Protein AF-A0A2N5SPK1-F1 (afdb_monomer)

Solvent-accessible surface area (backbone atoms only — not comparable to full-atom values): 4908 Å² total; per-residue (Å²): 135,95,46,74,66,58,55,53,54,48,52,54,51,53,33,48,75,69,76,37,50,74,68,58,46,51,53,52,55,73,70,46,90,44,68,75,46,44,65,75,45,65,41,55,88,30,85,90,29,31,68,64,40,50,51,50,53,49,53,50,47,51,63,66,41,72,77,36,90,78,41,61,70,62,54,50,53,54,64,75,75,107

pLDDT: mean 89.47, std 8.95, range [62.06, 97.56]

Secondary structure (DSSP, 8-state):
---HHHHHHHHHHHHHHTT--HHHHHHHHHH---HHHHHHHTTTTSTTTHHHHHHHHHHHHHHHHTT-TT-HHHHHHHHH--

Structure (mmCIF, N/CA/C/O backbone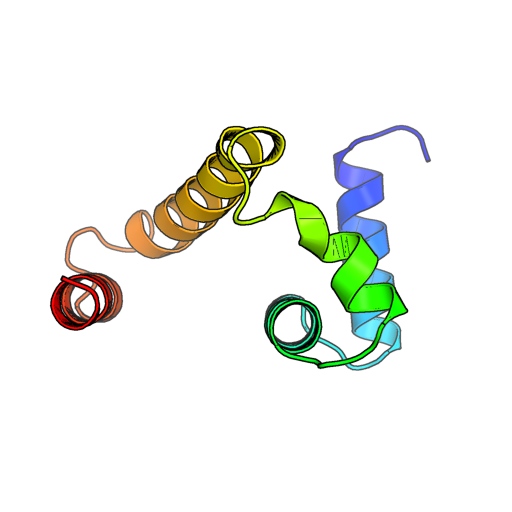):
data_AF-A0A2N5SPK1-F1
#
_entry.id   AF-A0A2N5SPK1-F1
#
loop_
_atom_site.group_PDB
_atom_site.id
_atom_site.type_symbol
_atom_site.label_atom_id
_atom_site.label_alt_id
_atom_site.label_comp_id
_atom_site.label_asym_id
_atom_site.label_entity_id
_atom_site.label_seq_id
_atom_site.pdbx_PDB_ins_code
_atom_site.Cartn_x
_atom_site.Cartn_y
_atom_site.Cartn_z
_atom_site.occupancy
_atom_site.B_iso_or_equiv
_atom_site.auth_seq_id
_atom_site.auth_comp_id
_atom_site.auth_asym_id
_atom_site.auth_atom_id
_atom_site.pdbx_PDB_model_num
ATOM 1 N N . MET A 1 1 ? -5.736 20.807 -4.146 1.00 62.06 1 MET A N 1
ATOM 2 C CA . MET A 1 1 ? -6.134 20.216 -2.841 1.00 62.06 1 MET A CA 1
ATOM 3 C C . MET A 1 1 ? -5.081 20.527 -1.788 1.00 62.06 1 MET A C 1
ATOM 5 O O . MET A 1 1 ? -3.920 20.231 -2.039 1.00 62.06 1 MET A O 1
ATOM 9 N N . LYS A 1 2 ? -5.444 21.144 -0.653 1.00 70.31 2 LYS A N 1
ATOM 10 C CA . LYS A 1 2 ? -4.463 21.804 0.235 1.00 70.31 2 LYS A CA 1
ATOM 11 C C . LYS A 1 2 ? -3.970 21.003 1.464 1.00 70.31 2 LYS A C 1
ATOM 13 O O . LYS A 1 2 ? -3.095 21.502 2.151 1.00 70.31 2 LYS A O 1
ATOM 18 N N . THR A 1 3 ? -4.414 19.765 1.734 1.00 92.00 3 THR A N 1
ATOM 19 C CA . THR A 1 3 ? -3.908 18.965 2.885 1.00 92.00 3 THR A CA 1
ATOM 20 C C . THR A 1 3 ? -3.642 17.494 2.538 1.00 92.00 3 THR A C 1
ATOM 22 O O . THR A 1 3 ? -4.273 16.941 1.632 1.00 92.00 3 THR A O 1
ATOM 25 N N . LYS A 1 4 ? -2.717 16.840 3.267 1.00 91.06 4 LYS A N 1
ATOM 26 C CA . LYS A 1 4 ? -2.439 15.387 3.162 1.00 91.06 4 LYS A CA 1
ATOM 27 C C . LYS A 1 4 ? -3.715 14.565 3.374 1.00 91.06 4 LYS A C 1
ATOM 29 O O . LYS A 1 4 ? -4.017 13.696 2.563 1.00 91.06 4 LYS A O 1
ATOM 34 N N . LEU A 1 5 ? -4.498 14.909 4.399 1.00 93.19 5 LEU A N 1
ATOM 35 C CA . LEU A 1 5 ? -5.790 14.281 4.687 1.00 93.19 5 LEU A CA 1
ATOM 36 C C . LEU A 1 5 ? -6.761 14.403 3.506 1.00 93.19 5 LEU A C 1
ATOM 38 O O . LEU A 1 5 ? -7.353 13.410 3.096 1.00 93.19 5 LEU A O 1
ATOM 42 N N . GLY A 1 6 ? -6.869 15.594 2.908 1.00 96.25 6 GLY A N 1
ATOM 43 C CA . GLY A 1 6 ? -7.726 15.804 1.743 1.00 96.25 6 GLY A CA 1
ATOM 44 C C . GLY A 1 6 ? -7.346 14.897 0.571 1.00 96.25 6 GLY A C 1
ATOM 45 O O . GLY A 1 6 ? -8.229 14.324 -0.061 1.00 96.25 6 GLY A O 1
ATOM 46 N N . LYS A 1 7 ? -6.041 14.721 0.309 1.00 95.81 7 LYS A N 1
ATOM 47 C CA . LYS A 1 7 ? -5.523 13.812 -0.733 1.00 95.81 7 LYS A CA 1
ATOM 48 C C . LYS A 1 7 ? -5.929 12.362 -0.487 1.00 95.81 7 LYS A C 1
ATOM 50 O O . LYS A 1 7 ? -6.453 11.728 -1.398 1.00 95.81 7 LYS A O 1
ATOM 55 N N . VAL A 1 8 ? -5.758 11.872 0.738 1.00 95.50 8 VAL A N 1
ATOM 56 C CA . VAL A 1 8 ? -6.132 10.497 1.107 1.00 95.50 8 VAL A CA 1
ATOM 57 C C . VAL A 1 8 ? -7.640 10.276 0.972 1.00 95.50 8 VAL A C 1
ATOM 59 O O . VAL A 1 8 ? -8.060 9.322 0.324 1.00 95.50 8 VAL A O 1
ATOM 62 N N . LEU A 1 9 ? -8.461 11.185 1.510 1.00 95.88 9 LEU A N 1
ATOM 63 C CA . LEU A 1 9 ? -9.922 11.073 1.427 1.00 95.88 9 LEU A CA 1
ATOM 64 C C . LEU A 1 9 ? -10.428 11.096 -0.017 1.00 95.88 9 LEU A C 1
ATOM 66 O O . LEU A 1 9 ? -11.344 10.352 -0.360 1.00 95.88 9 LEU A O 1
ATOM 70 N N . HIS A 1 10 ? -9.819 11.917 -0.873 1.00 96.19 10 HIS A N 1
ATOM 71 C CA . HIS A 1 10 ? -10.162 11.946 -2.290 1.00 96.19 10 HIS A CA 1
ATOM 72 C C . HIS A 1 10 ? -9.859 10.614 -2.977 1.00 96.19 10 HIS A C 1
ATOM 74 O O . HIS A 1 10 ? -10.733 10.095 -3.659 1.00 96.19 10 HIS A O 1
ATOM 80 N N . VAL A 1 11 ? -8.677 10.027 -2.751 1.00 96.19 11 VAL A N 1
ATOM 81 C CA . VAL A 1 11 ? -8.334 8.709 -3.312 1.00 96.19 11 VAL A CA 1
ATOM 82 C C . VAL A 1 11 ? -9.331 7.648 -2.848 1.00 96.19 11 VAL A C 1
ATOM 84 O O . VAL A 1 11 ? -9.849 6.905 -3.677 1.00 96.19 11 VAL A O 1
ATOM 87 N N . CYS A 1 12 ? -9.672 7.614 -1.555 1.00 96.44 12 CYS A N 1
ATOM 88 C CA . CYS A 1 12 ? -10.677 6.682 -1.038 1.00 96.44 12 CYS A CA 1
ATOM 89 C C . CYS A 1 12 ? -12.044 6.869 -1.713 1.00 96.44 12 CYS A C 1
ATOM 91 O O . CYS A 1 12 ? -12.677 5.883 -2.088 1.00 96.44 12 CYS A O 1
ATOM 93 N N . LYS A 1 13 ? -12.483 8.119 -1.916 1.00 96.75 13 LYS A N 1
ATOM 94 C CA . LYS A 1 13 ? -13.738 8.425 -2.618 1.00 96.75 13 LYS A CA 1
ATOM 95 C C . LYS A 1 13 ? -13.697 7.966 -4.077 1.00 96.75 13 LYS A C 1
ATOM 97 O O . LYS A 1 13 ? -14.669 7.385 -4.549 1.00 96.75 13 LYS A O 1
ATOM 102 N N . THR A 1 14 ? -12.583 8.180 -4.771 1.00 97.56 14 THR A N 1
ATOM 103 C CA . THR A 1 14 ? -12.403 7.727 -6.157 1.00 97.56 14 THR A CA 1
ATOM 104 C C . THR A 1 14 ? -12.443 6.202 -6.252 1.00 97.56 14 THR A C 1
ATOM 106 O O . THR A 1 14 ? -13.147 5.664 -7.101 1.00 97.56 14 THR A O 1
ATOM 109 N N . LEU A 1 15 ? -11.763 5.486 -5.350 1.00 97.44 15 LEU A N 1
ATOM 110 C CA . LEU A 1 15 ? -11.835 4.021 -5.295 1.00 97.44 15 LEU A CA 1
ATOM 111 C C . LEU A 1 15 ? -13.274 3.540 -5.069 1.00 97.44 15 LEU A C 1
ATOM 113 O O . LEU A 1 15 ? -13.739 2.647 -5.774 1.00 97.44 15 LEU A O 1
ATOM 117 N N . GLN A 1 16 ? -14.004 4.182 -4.153 1.00 95.62 16 GLN A N 1
ATOM 118 C CA . GLN A 1 16 ? -15.403 3.856 -3.885 1.00 95.62 16 GLN A CA 1
ATOM 119 C C . GLN A 1 16 ? -16.295 4.060 -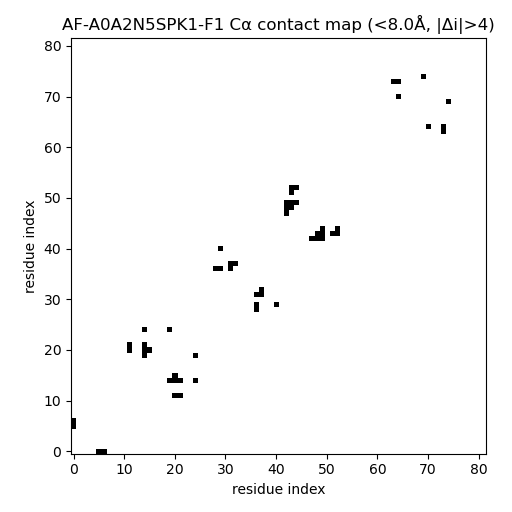5.119 1.00 95.62 16 GLN A C 1
ATOM 121 O O . GLN A 1 16 ? -17.146 3.218 -5.394 1.00 95.62 16 GLN A O 1
ATOM 126 N N . GLN A 1 17 ? -16.087 5.135 -5.886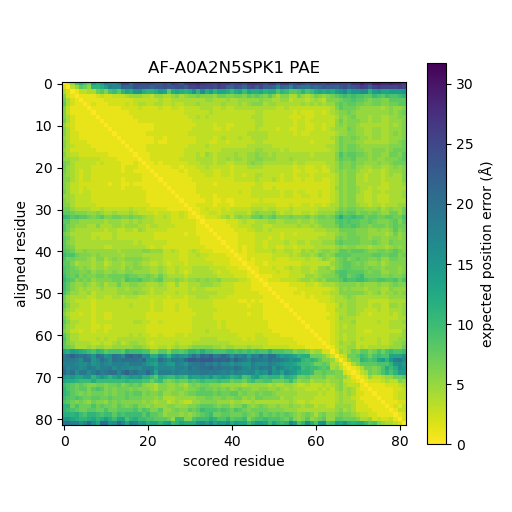 1.00 97.38 17 GLN A N 1
ATOM 127 C CA . GLN A 1 17 ? -16.806 5.380 -7.144 1.00 97.38 17 GLN A 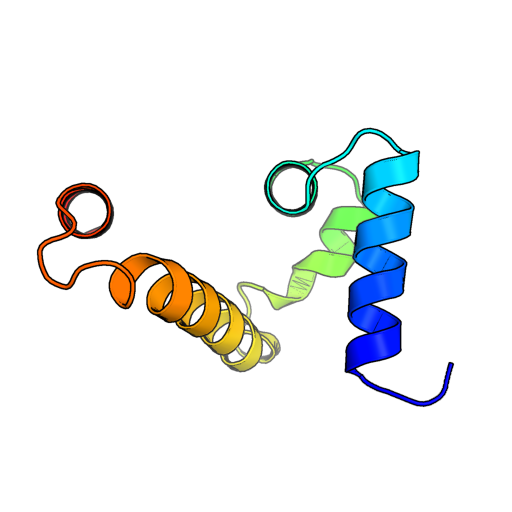CA 1
ATOM 128 C C . GLN A 1 17 ? -16.530 4.298 -8.199 1.00 97.38 17 GLN A C 1
ATOM 130 O O . GLN A 1 17 ? -17.404 3.992 -9.004 1.00 97.38 17 GLN A O 1
ATOM 135 N N . LEU A 1 18 ? -15.346 3.683 -8.161 1.00 97.00 18 LEU A N 1
ATOM 136 C CA . LEU A 1 18 ? -14.961 2.550 -9.007 1.00 97.00 18 LEU A CA 1
ATOM 137 C C . LEU A 1 18 ? -15.384 1.186 -8.429 1.00 97.00 18 LEU A C 1
ATOM 139 O O . LEU A 1 18 ? -14.966 0.149 -8.939 1.00 97.00 18 LEU A O 1
ATOM 143 N N . SER A 1 19 ? -16.185 1.156 -7.357 1.00 95.88 19 SER A N 1
ATOM 144 C CA . SER A 1 19 ? -16.556 -0.070 -6.629 1.00 95.88 19 SER A CA 1
ATOM 145 C C . SER A 1 19 ? -15.354 -0.873 -6.097 1.00 95.88 19 SER A C 1
ATOM 147 O O . SER A 1 19 ? -15.429 -2.091 -5.904 1.00 95.88 19 SER A O 1
ATOM 149 N N . LEU A 1 20 ? -14.239 -0.193 -5.812 1.00 95.94 20 LEU A N 1
ATOM 150 C CA . LEU A 1 20 ? -13.028 -0.772 -5.234 1.00 95.94 20 LEU A CA 1
ATOM 151 C C . LEU A 1 20 ? -12.859 -0.334 -3.777 1.00 95.94 20 LEU A C 1
ATOM 153 O O . LEU A 1 20 ? -13.009 0.833 -3.423 1.00 95.94 20 LEU A O 1
ATOM 157 N N . THR A 1 21 ? -12.488 -1.277 -2.912 1.00 95.12 21 THR A N 1
ATOM 158 C CA . THR A 1 21 ? -12.034 -0.946 -1.555 1.00 95.12 21 THR A CA 1
ATOM 159 C C . THR A 1 21 ? -10.526 -0.692 -1.563 1.00 95.12 21 THR A C 1
ATOM 161 O O . THR A 1 21 ? -9.832 -1.248 -2.417 1.00 95.12 21 THR A O 1
ATOM 164 N N . PRO A 1 22 ? -9.971 0.063 -0.593 1.00 95.25 22 PRO A N 1
ATOM 165 C CA . PRO A 1 22 ? -8.522 0.228 -0.479 1.00 95.25 22 PRO A CA 1
ATOM 166 C C . PRO A 1 22 ? -7.769 -1.109 -0.439 1.00 95.25 22 PRO A C 1
ATOM 168 O O . PRO A 1 22 ? -6.766 -1.260 -1.123 1.00 95.25 22 PRO A O 1
ATOM 171 N N . LYS A 1 23 ? -8.292 -2.114 0.280 1.00 94.12 23 LYS A N 1
ATOM 172 C CA . LYS A 1 23 ? -7.698 -3.462 0.327 1.00 94.12 23 LYS A CA 1
ATOM 173 C C . LY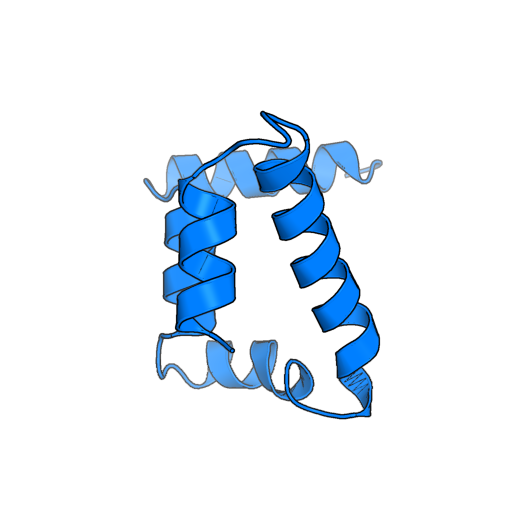S A 1 23 ? -7.674 -4.135 -1.050 1.00 94.12 23 LYS A C 1
ATOM 175 O O . LYS A 1 23 ? -6.623 -4.606 -1.464 1.00 94.12 23 LYS A O 1
ATOM 180 N N . LYS A 1 24 ? -8.804 -4.135 -1.776 1.00 95.69 24 LYS A N 1
ATOM 181 C CA . LYS A 1 24 ? -8.882 -4.704 -3.137 1.00 95.69 24 LYS A CA 1
ATOM 182 C C . LYS A 1 24 ? -7.937 -3.987 -4.098 1.00 95.69 24 LYS A C 1
ATOM 184 O O . LYS A 1 24 ? -7.288 -4.637 -4.908 1.00 95.69 24 LYS A O 1
ATOM 189 N N . PHE A 1 25 ? -7.843 -2.661 -3.980 1.00 95.75 25 PHE A N 1
ATOM 190 C CA . PHE A 1 25 ? -6.893 -1.875 -4.754 1.00 95.75 25 PHE A CA 1
ATOM 191 C C . PHE A 1 25 ? -5.452 -2.285 -4.456 1.00 95.75 25 PHE A C 1
ATOM 193 O O . PHE A 1 25 ? -4.719 -2.521 -5.402 1.00 95.75 25 PHE A O 1
ATOM 200 N N . PHE A 1 26 ? -5.044 -2.397 -3.187 1.00 94.94 26 PHE A N 1
ATOM 201 C CA . PHE A 1 26 ? -3.669 -2.777 -2.851 1.00 94.94 26 PHE A CA 1
ATOM 202 C C . PHE A 1 26 ? -3.304 -4.166 -3.373 1.00 94.94 26 PHE A C 1
ATOM 204 O O . PHE A 1 26 ? -2.250 -4.300 -3.978 1.00 94.94 26 PHE A 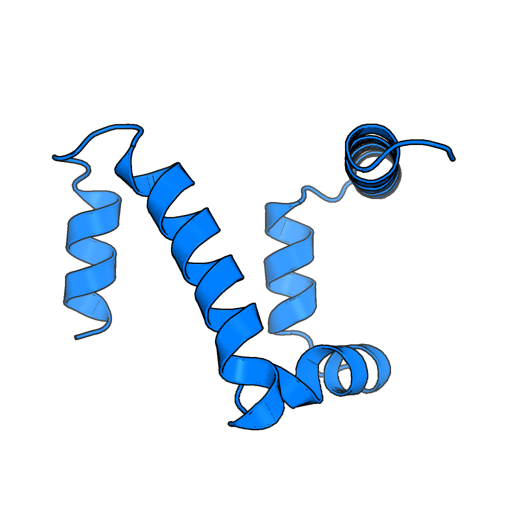O 1
ATOM 211 N N . VAL A 1 27 ? -4.177 -5.164 -3.216 1.00 95.00 27 VAL A N 1
ATOM 212 C CA . VAL A 1 27 ? -3.941 -6.518 -3.754 1.00 95.00 27 VAL A CA 1
ATOM 213 C C . VAL A 1 27 ? -3.769 -6.471 -5.274 1.00 95.00 27 VAL A C 1
ATOM 215 O O . VAL A 1 27 ? -2.728 -6.864 -5.794 1.00 95.00 27 VAL A O 1
ATOM 218 N N . ALA A 1 28 ? -4.727 -5.876 -5.994 1.00 94.50 28 ALA A N 1
ATOM 219 C CA . ALA A 1 28 ? -4.640 -5.751 -7.448 1.00 94.50 28 ALA A CA 1
ATOM 220 C C . ALA A 1 28 ? -3.419 -4.927 -7.885 1.00 94.50 28 ALA A C 1
ATOM 222 O O . ALA A 1 28 ? -2.742 -5.280 -8.851 1.00 94.50 28 ALA A O 1
ATOM 223 N N . PHE A 1 29 ? -3.116 -3.845 -7.165 1.00 94.75 29 PHE A N 1
ATOM 224 C CA . PHE A 1 29 ? -1.946 -3.021 -7.413 1.00 94.75 29 PHE A CA 1
ATOM 225 C C . PHE A 1 29 ? -0.679 -3.842 -7.248 1.00 94.75 29 PHE A C 1
ATOM 227 O O . PHE A 1 29 ? 0.163 -3.711 -8.112 1.00 94.75 29 PHE A O 1
ATOM 234 N N . LEU A 1 30 ? -0.533 -4.677 -6.219 1.00 93.38 30 LEU A N 1
ATOM 235 C CA . LEU A 1 30 ? 0.695 -5.425 -5.937 1.00 93.38 30 LEU A CA 1
ATOM 236 C C . LEU A 1 30 ? 0.905 -6.634 -6.860 1.00 93.38 30 LEU A C 1
ATOM 238 O O . LEU A 1 30 ? 2.030 -6.865 -7.308 1.00 93.38 30 LEU A O 1
ATOM 242 N N . GLU A 1 31 ? -0.163 -7.345 -7.213 1.00 93.12 31 GLU A N 1
ATOM 243 C CA . GLU A 1 31 ? -0.074 -8.664 -7.859 1.00 93.12 31 GLU A CA 1
ATOM 244 C C . GLU A 1 31 ? -0.259 -8.634 -9.385 1.00 93.12 31 GLU A C 1
ATOM 246 O O . GLU A 1 31 ? 0.239 -9.511 -10.088 1.00 93.12 31 GLU A O 1
ATOM 251 N N . THR A 1 32 ? -0.938 -7.624 -9.940 1.00 93.50 32 THR A N 1
ATOM 252 C CA . THR A 1 32 ? -1.267 -7.613 -11.380 1.00 93.50 32 THR A CA 1
ATOM 253 C C . THR A 1 32 ? -0.024 -7.419 -12.252 1.00 93.50 32 THR A C 1
ATOM 255 O O . THR A 1 32 ? 0.679 -6.417 -12.116 1.00 93.50 32 THR A O 1
ATOM 258 N N . SER A 1 33 ? 0.183 -8.288 -13.242 1.00 89.06 33 SER A N 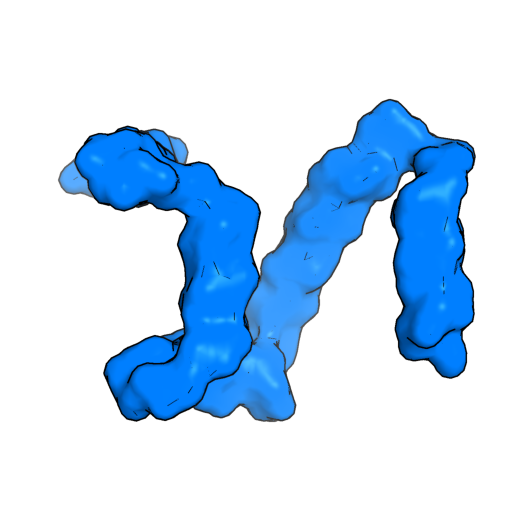1
ATOM 259 C CA . SER A 1 33 ? 1.319 -8.275 -14.184 1.00 89.06 33 SER A CA 1
ATOM 260 C C . SER A 1 33 ? 1.284 -7.170 -15.261 1.00 89.06 33 SER A C 1
ATOM 262 O O . SER A 1 33 ? 1.938 -7.271 -16.296 1.00 89.06 33 SER A O 1
ATOM 264 N N . ASN A 1 34 ? 0.534 -6.089 -15.042 1.00 95.62 34 ASN A N 1
ATOM 265 C CA . ASN A 1 34 ? 0.445 -4.967 -15.975 1.00 95.62 34 ASN A CA 1
ATOM 266 C C . ASN A 1 34 ? 1.716 -4.097 -15.915 1.00 95.62 34 ASN A C 1
ATOM 268 O O . ASN A 1 34 ? 2.175 -3.745 -14.828 1.00 95.62 34 ASN A O 1
ATOM 272 N N . ILE A 1 35 ? 2.246 -3.707 -17.079 1.00 94.25 35 ILE A N 1
ATOM 273 C CA . ILE A 1 35 ? 3.521 -2.981 -17.192 1.00 94.25 35 ILE A CA 1
ATOM 274 C C . ILE A 1 35 ? 3.509 -1.619 -16.485 1.00 94.25 35 ILE A C 1
ATOM 276 O O . ILE A 1 35 ? 4.466 -1.285 -15.786 1.00 94.25 35 ILE A O 1
ATOM 280 N N . ASP A 1 36 ? 2.409 -0.865 -16.570 1.00 94.25 36 ASP A N 1
ATOM 281 C CA . ASP A 1 36 ? 2.294 0.442 -15.913 1.00 94.25 36 ASP A CA 1
ATOM 282 C C . ASP A 1 36 ? 2.303 0.295 -14.395 1.00 94.25 36 ASP A C 1
ATOM 284 O O . ASP A 1 36 ? 2.849 1.132 -13.669 1.00 94.25 36 ASP A O 1
ATOM 288 N N . LEU A 1 37 ? 1.690 -0.777 -13.897 1.00 93.94 37 LEU A N 1
ATOM 289 C CA . LEU A 1 37 ? 1.686 -1.074 -12.477 1.00 93.94 37 LEU A CA 1
ATOM 290 C C . LEU A 1 37 ? 3.061 -1.601 -12.029 1.00 93.94 37 LEU A C 1
ATOM 292 O O . LEU A 1 37 ? 3.536 -1.192 -10.967 1.00 93.94 37 LEU A O 1
ATOM 296 N N . ALA A 1 38 ? 3.734 -2.426 -12.837 1.00 92.44 38 ALA A N 1
ATOM 297 C CA . ALA A 1 38 ? 5.080 -2.923 -12.554 1.00 92.44 38 ALA A CA 1
ATOM 298 C C . ALA A 1 38 ? 6.088 -1.770 -12.410 1.00 92.44 38 ALA A C 1
ATOM 300 O O . ALA A 1 38 ? 6.822 -1.720 -11.425 1.00 92.44 38 ALA A O 1
ATOM 301 N N . ILE A 1 39 ? 6.043 -0.775 -13.305 1.00 92.81 39 ILE A N 1
ATOM 302 C CA . ILE A 1 39 ? 6.872 0.441 -13.214 1.00 92.81 39 ILE A CA 1
ATOM 303 C C . ILE A 1 39 ? 6.620 1.184 -11.893 1.00 92.81 39 ILE A C 1
ATOM 305 O O . ILE A 1 39 ? 7.553 1.639 -11.234 1.00 92.81 39 ILE A O 1
ATOM 309 N N . ARG A 1 40 ? 5.362 1.276 -11.448 1.00 91.75 40 ARG A N 1
ATOM 310 C CA . ARG A 1 40 ? 5.007 1.928 -10.172 1.00 91.75 40 ARG A CA 1
ATOM 311 C C . ARG A 1 40 ? 5.449 1.133 -8.941 1.00 91.75 40 ARG A C 1
ATOM 313 O O . ARG A 1 40 ? 5.509 1.706 -7.853 1.00 91.75 40 ARG A O 1
ATOM 320 N N . ARG A 1 41 ? 5.750 -0.159 -9.097 1.00 93.50 41 ARG A N 1
ATOM 321 C CA . ARG A 1 41 ? 6.228 -1.049 -8.029 1.00 93.50 41 ARG A CA 1
ATOM 322 C C . ARG A 1 41 ? 7.716 -1.353 -8.083 1.00 93.50 41 ARG A C 1
ATOM 324 O O . ARG A 1 41 ? 8.225 -1.978 -7.161 1.00 93.50 41 ARG A O 1
ATOM 331 N N . GLN A 1 42 ? 8.416 -0.884 -9.111 1.00 92.44 42 GLN A N 1
ATOM 332 C CA . GLN A 1 42 ? 9.788 -1.296 -9.416 1.00 92.44 42 GLN A CA 1
ATOM 333 C C . GLN A 1 42 ? 10.783 -1.116 -8.259 1.00 92.44 42 GLN A C 1
ATOM 335 O O . GLN A 1 42 ? 11.778 -1.824 -8.207 1.00 92.44 42 GLN A O 1
ATOM 340 N N . TYR A 1 43 ? 10.512 -0.196 -7.325 1.00 91.94 43 TYR A N 1
ATOM 341 C CA . TYR A 1 43 ? 11.378 0.080 -6.176 1.00 91.94 43 TYR A CA 1
ATOM 342 C C . TYR A 1 43 ? 10.938 -0.586 -4.864 1.00 91.94 43 TYR A C 1
ATOM 344 O O . TYR A 1 43 ? 11.639 -0.457 -3.868 1.00 91.94 43 TYR A O 1
ATOM 352 N N . TRP A 1 44 ? 9.811 -1.305 -4.829 1.00 93.50 44 TRP A N 1
ATOM 353 C CA . TRP A 1 44 ? 9.297 -1.892 -3.581 1.00 93.50 44 TRP A CA 1
ATOM 354 C C . TRP A 1 44 ? 10.236 -2.960 -2.999 1.00 93.50 44 TRP A C 1
ATOM 356 O O . TRP A 1 44 ? 10.372 -3.074 -1.789 1.00 93.50 44 TRP A O 1
ATOM 366 N N . GLY A 1 45 ? 10.906 -3.728 -3.861 1.00 90.12 45 GLY A N 1
ATOM 367 C CA . GLY A 1 45 ? 11.858 -4.771 -3.463 1.00 90.12 45 GLY A CA 1
ATOM 368 C C . GLY A 1 45 ? 13.328 -4.384 -3.626 1.00 90.12 45 GLY A C 1
ATOM 369 O O . GLY A 1 45 ? 14.184 -5.262 -3.593 1.00 90.12 45 GLY A O 1
ATOM 370 N N . THR A 1 46 ? 13.643 -3.109 -3.879 1.00 93.50 46 THR A N 1
ATOM 371 C CA . THR A 1 46 ? 15.028 -2.674 -4.126 1.00 93.50 46 THR A CA 1
ATOM 372 C C . THR A 1 46 ? 15.589 -1.924 -2.930 1.00 93.50 46 THR A C 1
ATOM 374 O O . THR A 1 46 ? 14.851 -1.256 -2.213 1.00 93.50 46 THR A O 1
ATOM 377 N N . LEU A 1 47 ? 16.915 -1.956 -2.761 1.00 90.69 47 LEU A N 1
ATOM 378 C CA . LEU A 1 47 ? 17.603 -1.234 -1.682 1.00 90.69 47 LEU A CA 1
ATOM 379 C C . LEU A 1 47 ? 17.219 0.253 -1.625 1.00 90.69 47 LEU A C 1
ATOM 381 O O . LEU A 1 47 ? 17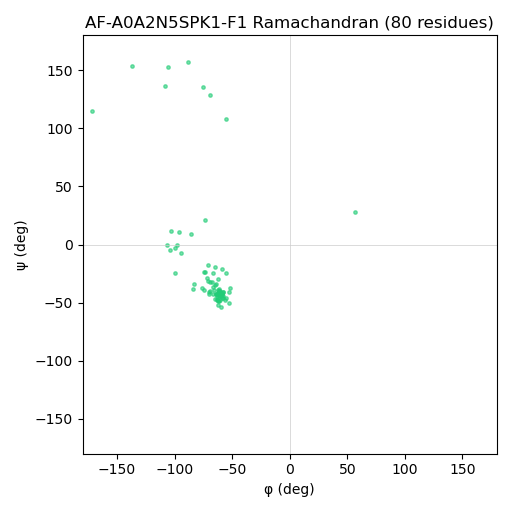.063 0.808 -0.547 1.00 90.69 47 LEU A O 1
ATOM 385 N N . THR A 1 48 ? 17.020 0.895 -2.780 1.00 91.38 48 THR A N 1
ATOM 386 C CA . THR A 1 48 ? 16.689 2.325 -2.864 1.00 91.38 48 THR A CA 1
ATOM 387 C C . THR A 1 48 ? 15.268 2.655 -2.394 1.00 91.38 48 THR A C 1
ATOM 389 O O . THR A 1 48 ? 15.040 3.759 -1.910 1.00 91.38 48 THR A O 1
ATOM 392 N N . GLY A 1 49 ? 14.302 1.746 -2.559 1.00 92.06 49 GLY A N 1
ATOM 393 C CA . GLY A 1 49 ? 12.907 1.970 -2.148 1.00 92.06 49 GLY A CA 1
ATOM 394 C C . GLY A 1 49 ? 12.482 1.191 -0.905 1.00 92.06 49 GLY A C 1
ATOM 395 O O . GLY A 1 49 ? 11.334 1.321 -0.467 1.00 92.06 49 GLY A O 1
ATOM 396 N N . TRP A 1 50 ? 13.386 0.394 -0.335 1.00 93.44 50 TRP A N 1
ATOM 397 C CA . TRP A 1 50 ? 13.084 -0.495 0.779 1.00 93.44 50 TRP A CA 1
ATOM 398 C C . TRP A 1 50 ? 12.628 0.258 2.028 1.00 93.44 50 TRP A C 1
ATOM 400 O O . TRP A 1 50 ? 11.634 -0.138 2.625 1.00 93.44 50 TRP A O 1
ATOM 410 N N . ASP A 1 51 ? 13.258 1.386 2.369 1.00 93.94 51 ASP A N 1
ATOM 411 C CA . ASP A 1 51 ? 12.900 2.165 3.565 1.00 93.94 51 ASP A CA 1
ATOM 412 C C . ASP A 1 51 ? 11.429 2.619 3.543 1.00 93.94 51 ASP A C 1
ATOM 414 O O . ASP A 1 51 ? 10.693 2.450 4.514 1.00 93.94 51 ASP A O 1
ATOM 418 N N . LEU A 1 52 ? 10.949 3.109 2.394 1.00 93.31 52 LEU A N 1
ATOM 419 C CA . LEU A 1 52 ? 9.545 3.507 2.229 1.00 93.31 52 LEU A CA 1
ATOM 420 C C . LEU A 1 52 ? 8.597 2.304 2.169 1.00 93.31 52 LEU A C 1
ATOM 422 O O . LEU A 1 52 ? 7.430 2.409 2.550 1.00 93.31 52 LEU A O 1
ATOM 426 N N . THR A 1 53 ? 9.078 1.159 1.692 1.00 95.12 53 THR A N 1
ATOM 427 C CA . THR A 1 53 ? 8.309 -0.092 1.724 1.00 95.12 53 THR A CA 1
ATOM 428 C C . THR A 1 53 ? 8.158 -0.583 3.161 1.00 95.12 53 THR A C 1
ATOM 430 O O . THR A 1 53 ? 7.066 -0.982 3.570 1.00 95.12 53 THR A O 1
ATOM 433 N N . LEU A 1 54 ? 9.214 -0.463 3.966 1.00 94.75 54 LEU A N 1
ATOM 434 C CA . LEU A 1 54 ? 9.206 -0.789 5.384 1.00 94.75 54 LEU A CA 1
ATOM 435 C C . LEU A 1 54 ? 8.230 0.105 6.162 1.00 94.75 54 LEU A C 1
ATOM 437 O O . LEU A 1 54 ? 7.481 -0.406 6.996 1.00 94.75 54 LEU A O 1
ATOM 441 N N . ASP A 1 55 ? 8.138 1.397 5.831 1.00 95.56 55 ASP A N 1
ATOM 442 C CA . ASP A 1 55 ? 7.118 2.296 6.391 1.00 95.56 55 ASP A CA 1
ATOM 443 C C . ASP A 1 55 ? 5.685 1.799 6.121 1.00 95.56 55 ASP A C 1
ATOM 445 O O . ASP A 1 55 ? 4.825 1.849 7.009 1.00 95.56 55 ASP A O 1
ATOM 449 N N . VAL A 1 56 ? 5.411 1.284 4.915 1.00 94.44 56 VAL A N 1
ATOM 450 C CA . VAL A 1 56 ? 4.103 0.696 4.568 1.00 94.44 56 VAL A CA 1
ATOM 451 C C . VAL A 1 56 ? 3.840 -0.563 5.393 1.00 94.44 56 VAL A C 1
ATOM 453 O O . VAL A 1 56 ? 2.762 -0.690 5.982 1.00 94.44 56 VAL A O 1
ATOM 456 N N . LEU A 1 57 ? 4.817 -1.468 5.491 1.00 92.38 57 LEU A N 1
ATOM 457 C CA . LEU A 1 57 ? 4.703 -2.695 6.288 1.00 92.38 57 LEU A CA 1
ATOM 458 C C . LEU A 1 57 ? 4.472 -2.382 7.773 1.00 92.38 57 LEU A C 1
ATOM 460 O O . LEU A 1 57 ? 3.595 -2.974 8.407 1.00 92.38 57 LEU A O 1
ATOM 464 N N . HIS A 1 58 ? 5.186 -1.400 8.326 1.00 92.25 58 HIS A N 1
ATOM 465 C CA . HIS A 1 58 ? 4.978 -0.927 9.692 1.00 92.25 58 HIS A CA 1
ATOM 466 C C . HIS A 1 58 ? 3.614 -0.268 9.888 1.00 92.25 58 HIS A C 1
ATOM 468 O O . HIS A 1 58 ? 2.981 -0.496 10.921 1.00 92.25 58 HIS A O 1
ATOM 474 N N . ALA A 1 59 ? 3.119 0.510 8.924 1.00 92.75 59 ALA A N 1
ATOM 475 C CA . ALA A 1 59 ? 1.780 1.087 8.996 1.00 92.75 59 ALA A CA 1
ATOM 476 C C . ALA A 1 59 ? 0.689 0.002 8.995 1.00 92.75 59 ALA A C 1
ATOM 478 O O . ALA A 1 59 ? -0.239 0.078 9.805 1.00 92.75 59 ALA A O 1
ATOM 479 N N . ILE A 1 60 ? 0.825 -1.026 8.147 1.00 90.31 60 ILE A N 1
ATOM 480 C CA . ILE A 1 60 ? -0.081 -2.185 8.117 1.00 90.31 60 ILE A CA 1
ATOM 481 C C . ILE A 1 60 ? -0.021 -2.924 9.453 1.00 90.31 60 ILE A C 1
ATOM 483 O O . ILE A 1 60 ? -1.062 -3.083 10.089 1.00 90.31 60 ILE A O 1
ATOM 487 N N . ARG A 1 61 ? 1.183 -3.285 9.921 1.00 87.88 61 ARG A N 1
ATOM 488 C CA . ARG A 1 61 ? 1.390 -3.926 11.228 1.00 87.88 61 ARG A CA 1
ATOM 489 C C . ARG A 1 61 ? 0.747 -3.126 12.349 1.00 87.88 61 ARG A C 1
ATOM 491 O O . ARG A 1 61 ? 0.029 -3.681 13.164 1.00 87.88 61 ARG A O 1
ATOM 498 N N . ASN A 1 62 ? 1.000 -1.824 12.426 1.00 88.31 62 ASN A N 1
ATOM 499 C CA . ASN A 1 62 ? 0.470 -0.993 13.503 1.00 88.31 62 ASN A CA 1
ATOM 500 C C . ASN A 1 62 ? -1.058 -0.921 13.467 1.00 88.31 62 ASN A C 1
ATOM 502 O O . ASN A 1 62 ? -1.677 -0.867 14.526 1.00 88.31 62 ASN A O 1
ATOM 506 N N . LEU A 1 63 ? -1.663 -0.935 12.278 1.00 87.00 63 LEU A N 1
ATOM 507 C CA . LEU A 1 63 ? -3.113 -0.968 12.125 1.00 87.00 63 LEU A CA 1
ATOM 508 C C . LEU A 1 63 ? -3.708 -2.318 12.555 1.00 87.00 63 LEU A C 1
ATOM 510 O O . LEU A 1 63 ? -4.758 -2.328 13.187 1.00 87.00 63 LEU A O 1
ATOM 514 N N . THR A 1 64 ? -3.062 -3.439 12.227 1.00 84.25 64 THR A N 1
ATOM 515 C CA . THR A 1 64 ? -3.570 -4.794 12.516 1.00 84.25 64 THR A CA 1
ATOM 516 C C . THR A 1 64 ? -3.265 -5.261 13.941 1.00 84.25 64 THR A C 1
ATOM 518 O O . THR A 1 64 ? -4.078 -5.962 14.542 1.00 84.25 64 THR A O 1
ATOM 521 N N . TYR A 1 65 ? -2.116 -4.856 14.487 1.00 76.06 65 TYR A N 1
ATOM 522 C CA . TYR A 1 65 ? -1.615 -5.248 15.806 1.00 76.06 65 TYR A CA 1
ATOM 523 C C . TYR A 1 65 ? -2.181 -4.389 16.945 1.00 76.06 65 TYR A C 1
ATOM 525 O O . TYR A 1 65 ? -2.492 -4.919 18.008 1.00 76.06 65 TYR A O 1
ATOM 533 N N . LYS A 1 66 ? -2.367 -3.069 16.756 1.00 65.19 66 LYS A N 1
ATOM 534 C CA . LYS A 1 66 ? -2.915 -2.202 17.826 1.00 65.19 66 LYS A CA 1
ATOM 535 C C . LYS A 1 66 ? -4.356 -2.537 18.207 1.00 65.19 66 LYS A C 1
ATOM 537 O O . LYS A 1 66 ? -4.798 -2.116 19.271 1.00 65.19 66 LYS A O 1
ATOM 542 N N . SER A 1 67 ? -5.090 -3.244 17.353 1.00 62.97 67 SER A N 1
ATOM 543 C CA . SER A 1 67 ? -6.472 -3.620 17.638 1.00 62.97 67 SER A CA 1
ATOM 544 C C . SER A 1 67 ? -6.593 -4.726 18.690 1.00 62.97 67 SER A C 1
ATOM 546 O O . SER A 1 67 ? -7.629 -4.776 19.339 1.00 62.97 67 SER A O 1
ATOM 548 N N . ASP A 1 68 ? -5.562 -5.558 18.886 1.00 66.69 68 ASP A N 1
ATOM 549 C CA . ASP A 1 68 ? -5.475 -6.555 19.962 1.00 66.69 68 ASP A CA 1
ATOM 550 C C . ASP A 1 68 ? -4.056 -7.180 19.973 1.00 66.69 68 ASP A C 1
ATOM 552 O O . ASP A 1 68 ? -3.690 -7.863 19.013 1.00 66.69 68 ASP A O 1
ATOM 556 N N . PRO A 1 69 ? -3.234 -6.989 21.023 1.00 65.81 69 PRO A N 1
ATOM 557 C CA . PRO A 1 69 ? -1.914 -7.620 21.142 1.00 65.81 69 PRO A CA 1
ATOM 558 C C . PRO A 1 69 ? -1.942 -9.157 21.113 1.00 65.81 69 PRO A C 1
ATOM 560 O O . PRO A 1 69 ? -0.920 -9.775 20.816 1.00 65.81 69 PRO A O 1
ATOM 563 N N . GLN A 1 70 ? -3.092 -9.771 21.412 1.00 68.38 70 GLN A N 1
ATOM 564 C CA . GLN A 1 70 ? -3.315 -11.215 21.338 1.00 68.38 70 GLN A CA 1
ATOM 565 C C . GLN A 1 70 ? -3.975 -11.648 20.028 1.00 68.38 70 GLN A C 1
ATOM 567 O O . GLN A 1 70 ? -4.381 -12.804 19.926 1.00 68.38 70 GLN A O 1
ATOM 572 N N . ASN A 1 71 ? -4.073 -10.763 19.025 1.00 79.94 71 ASN A N 1
ATOM 573 C CA . ASN A 1 71 ? -4.754 -11.064 17.772 1.00 79.94 71 ASN A CA 1
ATOM 574 C C . ASN A 1 71 ? -4.162 -12.336 17.127 1.00 79.94 71 ASN A C 1
ATOM 576 O O . ASN A 1 71 ? -3.052 -12.289 16.574 1.00 79.94 71 ASN A O 1
ATOM 580 N N . PRO A 1 72 ? -4.898 -13.465 17.146 1.00 82.31 72 PRO A N 1
ATOM 581 C CA . PRO A 1 72 ? -4.382 -14.734 16.654 1.00 82.31 72 PRO A CA 1
ATOM 582 C C . PRO A 1 72 ? -4.142 -14.689 15.143 1.00 82.31 72 PRO A C 1
ATOM 584 O O . PRO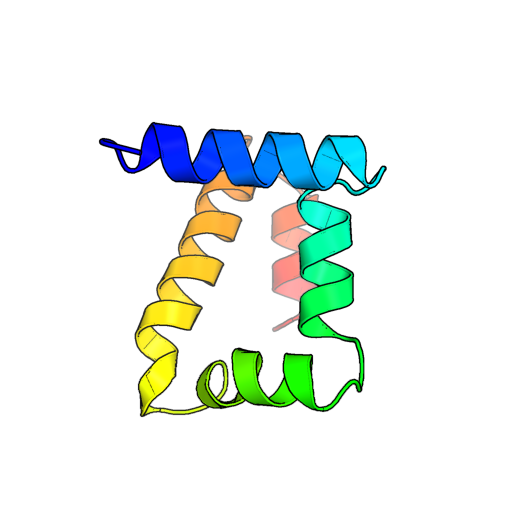 A 1 72 ? -3.269 -15.394 14.652 1.00 82.31 72 PRO A O 1
ATOM 587 N N . LEU A 1 73 ? -4.839 -13.814 14.406 1.00 84.44 73 LEU A N 1
ATOM 588 C CA . LEU A 1 73 ? -4.643 -13.640 12.966 1.00 84.44 73 LEU A CA 1
ATOM 589 C C . LEU A 1 73 ? -3.266 -13.052 12.656 1.00 84.44 73 LEU A C 1
ATOM 591 O O . LEU A 1 73 ? -2.604 -13.512 11.734 1.00 84.44 73 LEU A O 1
ATOM 595 N N . TRP A 1 74 ? -2.816 -12.057 13.431 1.00 83.75 74 TRP A N 1
ATOM 596 C CA . TRP A 1 74 ? -1.486 -11.473 13.239 1.00 83.75 74 TRP A CA 1
ATOM 597 C C . TRP A 1 74 ? -0.386 -12.453 13.645 1.00 83.75 74 TRP A C 1
ATOM 599 O O . TRP A 1 74 ? 0.612 -12.594 12.942 1.00 83.75 74 TRP A O 1
ATOM 609 N N . ARG A 1 75 ? -0.575 -13.147 14.773 1.00 82.38 75 ARG A N 1
ATOM 610 C CA . ARG A 1 75 ? 0.390 -14.138 15.256 1.00 82.38 75 ARG A CA 1
ATOM 611 C C . ARG A 1 75 ? 0.558 -15.292 14.269 1.00 82.38 75 ARG A C 1
ATOM 613 O O . ARG A 1 75 ? 1.692 -15.631 13.960 1.00 82.38 75 ARG A O 1
ATOM 620 N N . ASN A 1 76 ? -0.542 -15.857 13.774 1.00 87.12 76 ASN A N 1
ATOM 621 C CA . ASN A 1 76 ? -0.493 -16.948 12.802 1.00 87.12 76 ASN A CA 1
ATOM 622 C C . ASN A 1 76 ? 0.134 -16.481 11.485 1.00 87.12 76 ASN A C 1
ATOM 624 O O . ASN A 1 76 ? 1.011 -17.159 10.975 1.00 87.12 76 ASN A O 1
ATOM 628 N N . PHE A 1 77 ? -0.220 -15.282 11.004 1.00 85.94 77 PHE A N 1
ATOM 629 C CA . PHE A 1 77 ? 0.385 -14.709 9.798 1.00 85.94 77 PHE A CA 1
ATOM 630 C C . PHE A 1 77 ? 1.916 -14.604 9.892 1.00 85.94 77 PHE A C 1
ATOM 632 O O . PHE A 1 77 ? 2.613 -15.023 8.982 1.00 85.94 77 PHE A O 1
ATOM 639 N N . ILE A 1 78 ? 2.457 -14.078 10.998 1.00 84.88 78 ILE A N 1
ATOM 640 C CA . ILE A 1 78 ? 3.916 -13.967 11.161 1.00 84.88 78 ILE A CA 1
ATOM 641 C C . ILE A 1 78 ? 4.591 -15.338 11.299 1.00 84.88 78 ILE A C 1
ATOM 643 O O . ILE A 1 78 ? 5.728 -15.481 10.869 1.00 84.88 78 ILE A O 1
ATOM 647 N N . LEU A 1 79 ? 3.921 -16.326 11.901 1.00 86.50 79 LEU A N 1
ATOM 648 C CA . LEU A 1 79 ? 4.453 -17.688 12.003 1.00 86.50 79 LEU A CA 1
ATOM 649 C C . LEU A 1 79 ? 4.496 -18.407 10.647 1.00 86.50 79 LEU A C 1
ATOM 651 O O . LEU A 1 79 ? 5.403 -19.203 10.448 1.00 86.50 79 LEU A O 1
ATOM 655 N N . ASP A 1 80 ? 3.559 -18.123 9.740 1.00 89.25 80 ASP A N 1
ATOM 656 C CA . ASP A 1 80 ? 3.537 -18.707 8.390 1.00 89.25 80 ASP A CA 1
ATOM 657 C C . ASP A 1 80 ? 4.614 -18.104 7.458 1.00 89.25 80 ASP A C 1
ATOM 659 O O . ASP A 1 80 ? 5.021 -18.749 6.496 1.00 89.25 80 ASP A O 1
ATOM 663 N N . GLU A 1 81 ? 5.079 -16.880 7.734 1.00 81.00 81 GLU A N 1
ATOM 664 C CA . GLU A 1 81 ? 6.092 -16.157 6.938 1.00 81.00 81 GLU A CA 1
ATOM 665 C C . GLU A 1 81 ? 7.540 -16.325 7.461 1.00 81.00 81 GLU A C 1
ATOM 667 O O . GLU A 1 81 ? 8.475 -15.823 6.830 1.00 81.00 81 GLU A O 1
ATOM 672 N N . ALA A 1 82 ? 7.731 -16.962 8.627 1.00 65.56 82 ALA A N 1
ATOM 673 C CA . ALA A 1 82 ? 9.029 -17.168 9.293 1.00 65.56 82 ALA A CA 1
ATOM 674 C C . ALA A 1 82 ? 9.725 -18.465 8.854 1.00 65.56 82 ALA A C 1
ATOM 676 O O . ALA A 1 82 ? 10.966 -18.419 8.676 1.00 65.56 82 ALA A O 1
#

Organism: NCBI:txid200324

Sequence (82 aa):
MKTKLGKVLHVCKTLQQLSLTPKKFFVAFLETSNIDLAIRRQYWGTLTGWDLTLDVLHAIRNLTYKSDPQNPLWRNFILDEA

Mean predicted aligned error: 5.25 Å

Radius of gyration: 15.29 Å; Cα contacts (8 Å, |Δi|>4): 29; chains: 1; bounding box: 34×40×38 Å

Foldseek 3Di:
DPDPVVVVVVVQVVCVVVVHHPVNCVVCLVPPPDPVSCVVCVCLPPPVCVVVVVVVVVVVCCVQCVVDVVPVVVVVVVVVVD